Protein AF-A0A6N7PPW4-F1 (afdb_monomer_lite)

pLDDT: mean 92.38, std 11.14, range [44.38, 98.62]

Sequence (169 aa):
MDEERSFAESVDDFRRLEAEFVARAGDDEWDVRETRRRIAEIILTVAQSKRPPFEVCRQVWNDLVRLGFSGRDREYVMTWFYADCCRYDENPEEGLAVLEPLVAELERGLEEARATQSDTDFYEYHLESLVKIRDELLAQQRGEPIPGKSTRRLDEAPGPTPEDSGGAP

Foldseek 3Di:
DPPPDALVVVLVVLVVVLVVQLVVCPPVPVSNLVSQLVSLLVSLVSCLVRVDPLVSNVVSLVSNVVSPDPDDVSLLVSLLSNLSSCLQALNLVVSCVSLVVSLVVLVVVLVVCVVVVHDNCVSVVSNVSSVVSNVSSVCSVVVHDDPPDHHPCRVPPDDDDPPVVDDDD

Structure (mmCIF, N/CA/C/O backbone):
data_AF-A0A6N7PPW4-F1
#
_entry.id   AF-A0A6N7PPW4-F1
#
loop_
_atom_site.group_PDB
_atom_site.id
_atom_site.type_symbol
_atom_site.label_atom_id
_atom_site.label_alt_id
_atom_site.label_comp_id
_atom_site.label_asym_id
_atom_site.label_entity_id
_atom_site.label_seq_id
_atom_site.pdbx_PDB_ins_code
_atom_site.Cartn_x
_atom_site.Cartn_y
_atom_site.Cartn_z
_atom_site.occupancy
_atom_site.B_iso_or_equiv
_atom_site.auth_seq_id
_atom_site.auth_comp_id
_atom_site.auth_asym_id
_atom_site.auth_atom_id
_atom_site.pdbx_PDB_model_num
ATOM 1 N N . MET A 1 1 ? 15.852 4.634 -0.741 1.00 61.03 1 MET A N 1
ATOM 2 C CA . MET A 1 1 ? 15.945 4.511 -2.211 1.00 61.03 1 MET A CA 1
ATOM 3 C C . MET A 1 1 ? 16.683 5.720 -2.729 1.00 61.03 1 MET A C 1
ATOM 5 O O . MET A 1 1 ? 16.631 6.740 -2.061 1.00 61.03 1 MET A O 1
ATOM 9 N N . ASP A 1 2 ? 17.385 5.590 -3.849 1.00 70.19 2 ASP A N 1
ATOM 10 C CA . ASP A 1 2 ? 18.123 6.700 -4.454 1.00 70.19 2 ASP A CA 1
ATOM 11 C C . ASP A 1 2 ? 17.152 7.848 -4.789 1.00 70.19 2 ASP A C 1
ATOM 13 O O . ASP A 1 2 ? 16.208 7.671 -5.567 1.00 70.19 2 ASP A O 1
ATOM 17 N N . GLU A 1 3 ? 17.296 8.988 -4.110 1.00 68.38 3 GLU A N 1
ATOM 18 C CA . GLU A 1 3 ? 16.366 10.118 -4.214 1.00 68.38 3 GLU A CA 1
ATOM 19 C C . GLU A 1 3 ? 16.438 10.783 -5.590 1.00 68.38 3 GLU A C 1
ATOM 21 O O . GLU A 1 3 ? 15.410 11.244 -6.084 1.00 68.38 3 GLU A O 1
ATOM 26 N N . GLU A 1 4 ? 17.594 10.712 -6.252 1.00 80.19 4 GLU A N 1
ATOM 27 C CA . GLU A 1 4 ? 17.861 11.369 -7.534 1.00 80.19 4 GLU A CA 1
ATOM 28 C C . GLU A 1 4 ? 17.227 10.638 -8.724 1.00 80.19 4 GLU A C 1
ATOM 30 O O . GLU A 1 4 ? 16.933 11.253 -9.748 1.00 80.19 4 GLU A O 1
ATOM 35 N N . ARG A 1 5 ? 16.964 9.333 -8.593 1.00 87.62 5 ARG A N 1
ATOM 36 C CA . ARG A 1 5 ? 16.397 8.529 -9.685 1.00 87.62 5 ARG A CA 1
ATOM 37 C C . ARG A 1 5 ? 14.904 8.749 -9.859 1.00 87.62 5 ARG A C 1
ATOM 39 O O . ARG A 1 5 ? 14.145 8.814 -8.885 1.00 87.62 5 ARG A O 1
ATOM 46 N N . SER A 1 6 ? 14.462 8.757 -11.109 1.00 92.19 6 SER A N 1
ATOM 47 C CA . SER A 1 6 ? 13.045 8.764 -11.457 1.00 92.19 6 SER A CA 1
ATOM 48 C C . SER A 1 6 ? 12.362 7.431 -11.118 1.00 92.19 6 SER A C 1
ATOM 50 O O . SER A 1 6 ? 12.998 6.388 -10.915 1.00 92.19 6 SER A O 1
ATOM 52 N N . PHE A 1 7 ? 11.026 7.455 -11.077 1.00 93.31 7 PHE A N 1
ATOM 53 C CA . PHE A 1 7 ? 10.217 6.241 -10.960 1.00 93.31 7 PHE A CA 1
ATOM 54 C C . PHE A 1 7 ? 10.519 5.252 -12.098 1.00 93.31 7 PHE A C 1
ATOM 56 O O . PHE A 1 7 ? 10.734 4.074 -11.833 1.00 93.31 7 PHE A O 1
ATOM 63 N N . ALA A 1 8 ? 10.581 5.735 -13.344 1.00 94.50 8 ALA A N 1
ATOM 64 C CA . ALA A 1 8 ? 10.789 4.895 -14.523 1.00 94.50 8 ALA A CA 1
ATOM 65 C C . ALA A 1 8 ? 12.135 4.156 -14.475 1.00 94.50 8 ALA A C 1
ATOM 67 O O . ALA A 1 8 ? 12.163 2.938 -14.622 1.00 94.50 8 ALA A O 1
ATOM 68 N N . GLU A 1 9 ? 13.224 4.862 -14.157 1.00 94.62 9 GLU A N 1
ATOM 69 C CA . GLU A 1 9 ? 14.554 4.248 -14.016 1.00 94.62 9 GLU A CA 1
ATOM 70 C C . GLU A 1 9 ? 14.577 3.181 -12.915 1.00 94.62 9 GLU A C 1
ATOM 72 O O . GLU A 1 9 ? 15.160 2.111 -13.083 1.00 94.62 9 GLU A O 1
ATOM 77 N N . SER A 1 10 ? 13.903 3.449 -11.792 1.00 94.44 10 SER A N 1
ATOM 78 C CA . SER A 1 10 ? 13.803 2.489 -10.689 1.00 94.44 10 SER A CA 1
ATOM 79 C C . SER A 1 10 ? 13.037 1.229 -11.110 1.00 94.44 10 SER A C 1
ATOM 81 O O . SER A 1 10 ? 13.456 0.116 -10.799 1.00 94.44 10 SER A O 1
ATOM 83 N N . VAL A 1 11 ? 11.924 1.386 -11.836 1.00 95.38 11 VAL A N 1
ATOM 84 C CA . VAL A 1 11 ? 11.133 0.257 -12.346 1.00 95.38 11 VAL A CA 1
ATOM 85 C C . VAL A 1 11 ? 11.929 -0.569 -13.347 1.00 95.38 11 VAL A C 1
ATOM 87 O O . VAL A 1 11 ? 11.933 -1.792 -13.226 1.00 95.38 11 VAL A O 1
ATOM 90 N N . ASP A 1 12 ? 12.626 0.065 -14.287 1.00 96.06 12 ASP A N 1
ATOM 91 C CA . ASP A 1 12 ? 13.431 -0.638 -15.288 1.00 96.06 12 ASP A CA 1
ATOM 92 C C . ASP A 1 12 ? 14.514 -1.508 -14.635 1.00 96.06 12 ASP A C 1
ATOM 94 O O . ASP A 1 12 ? 14.702 -2.670 -15.012 1.00 96.06 12 ASP A O 1
ATOM 98 N N . ASP A 1 13 ? 15.178 -0.991 -13.598 1.00 95.62 13 ASP A N 1
ATOM 99 C CA . ASP A 1 13 ? 16.157 -1.747 -12.820 1.00 95.62 13 ASP A CA 1
ATOM 100 C C . ASP A 1 13 ? 15.522 -2.967 -12.133 1.00 95.62 13 ASP A C 1
ATOM 102 O O . ASP A 1 13 ? 16.053 -4.079 -12.228 1.00 95.62 13 ASP A O 1
ATOM 106 N N . PHE A 1 14 ? 14.362 -2.798 -11.490 1.00 95.94 14 PHE A N 1
ATOM 107 C CA . PHE A 1 14 ? 13.664 -3.908 -10.834 1.00 95.94 14 PHE A CA 1
ATOM 108 C C . PHE A 1 14 ? 13.109 -4.935 -11.824 1.00 95.94 14 PHE A C 1
ATOM 110 O O . PHE A 1 14 ? 13.166 -6.131 -11.545 1.00 95.94 14 PHE A O 1
ATOM 117 N N . ARG A 1 15 ? 12.638 -4.516 -13.002 1.00 96.81 15 ARG A N 1
ATOM 118 C CA . ARG A 1 15 ? 12.190 -5.433 -14.064 1.00 96.81 15 ARG A CA 1
ATOM 119 C C . ARG A 1 15 ? 13.351 -6.208 -14.681 1.00 96.81 15 ARG A C 1
ATOM 121 O O . ARG A 1 15 ? 13.203 -7.388 -14.996 1.00 96.81 15 ARG A O 1
ATOM 128 N N . ARG A 1 16 ? 14.532 -5.596 -14.802 1.00 96.94 16 ARG A N 1
ATOM 129 C CA . ARG A 1 16 ? 15.748 -6.312 -15.214 1.00 96.94 16 ARG A CA 1
ATOM 130 C C . ARG A 1 16 ? 16.151 -7.366 -14.180 1.00 96.94 16 ARG A C 1
ATOM 132 O O . ARG A 1 16 ? 16.466 -8.490 -14.564 1.00 96.94 16 ARG A O 1
ATOM 139 N N . LEU A 1 17 ? 16.089 -7.027 -12.891 1.00 96.75 17 LEU A N 1
ATOM 140 C CA . LEU A 1 17 ? 16.326 -7.987 -11.807 1.00 96.75 17 LEU A CA 1
ATOM 141 C C . LEU A 1 17 ? 15.296 -9.122 -11.823 1.00 96.75 17 LEU A C 1
ATOM 143 O O . LEU A 1 17 ? 15.674 -10.285 -11.727 1.00 96.75 17 LEU A O 1
ATOM 147 N N . GLU A 1 18 ? 14.012 -8.809 -12.001 1.00 97.25 18 GLU A N 1
ATOM 148 C CA . GLU A 1 18 ? 12.949 -9.808 -12.145 1.00 97.25 18 GLU A CA 1
ATOM 149 C C . GLU A 1 18 ? 13.284 -10.826 -13.237 1.00 97.25 18 GLU A C 1
ATOM 151 O O . GLU A 1 18 ? 13.257 -12.026 -12.980 1.00 97.25 18 GLU A O 1
ATOM 156 N N . ALA A 1 19 ? 13.657 -10.359 -14.432 1.00 97.12 19 ALA A N 1
ATOM 157 C CA . ALA A 1 19 ? 14.009 -11.230 -15.550 1.00 97.12 19 ALA A CA 1
ATOM 158 C C . ALA A 1 19 ? 15.216 -12.131 -15.237 1.00 97.12 19 ALA A C 1
ATOM 160 O O . ALA A 1 19 ? 15.201 -13.317 -15.564 1.00 97.12 19 ALA A O 1
ATOM 161 N N . GLU A 1 20 ? 16.241 -11.591 -14.575 1.00 97.25 20 GLU A N 1
ATOM 162 C CA . GLU A 1 20 ? 17.427 -12.342 -14.157 1.00 97.25 20 GLU A CA 1
ATOM 163 C C . GLU A 1 20 ? 17.083 -13.452 -13.152 1.00 97.25 20 GLU A C 1
ATOM 165 O O . GLU A 1 20 ? 17.511 -14.595 -13.321 1.00 97.25 20 GLU A O 1
ATOM 170 N N . PHE A 1 21 ? 16.295 -13.143 -12.119 1.00 96.62 21 PHE A N 1
ATOM 171 C CA . PHE A 1 21 ? 15.905 -14.121 -11.101 1.00 96.62 21 PHE A CA 1
ATOM 172 C C . PHE A 1 21 ? 14.912 -15.157 -11.634 1.00 96.62 21 PHE A C 1
ATOM 174 O O . PHE A 1 21 ? 15.072 -16.342 -11.354 1.00 96.62 21 PHE A O 1
ATOM 181 N N . VAL A 1 22 ? 13.958 -14.747 -12.473 1.00 96.50 22 VAL A N 1
ATOM 182 C CA . VAL A 1 22 ? 13.042 -15.670 -13.157 1.00 96.50 22 VAL A CA 1
ATOM 183 C C . VAL A 1 22 ? 13.813 -16.631 -14.064 1.00 96.50 22 VAL A C 1
ATOM 185 O O . VAL A 1 22 ? 13.529 -17.823 -14.060 1.00 96.50 22 VAL A O 1
ATOM 188 N N . ALA A 1 23 ? 14.829 -16.158 -14.794 1.00 95.88 23 ALA A N 1
ATOM 189 C CA . ALA A 1 23 ? 15.661 -17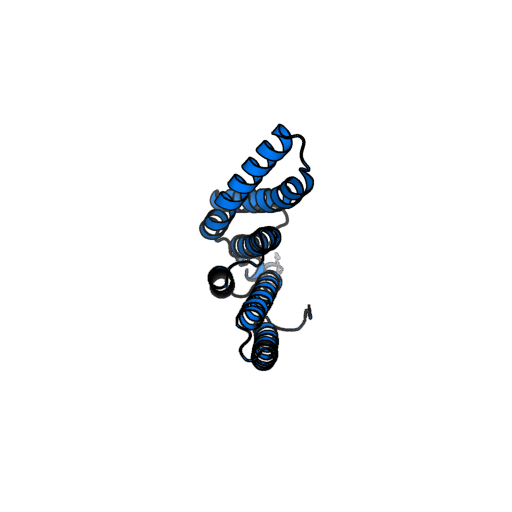.031 -15.623 1.00 95.88 23 ALA A CA 1
ATOM 190 C C . ALA A 1 23 ? 16.472 -18.044 -14.793 1.00 95.88 23 ALA A C 1
ATOM 192 O O . ALA A 1 23 ? 16.701 -19.164 -15.246 1.00 95.88 23 ALA A O 1
ATOM 193 N N . ARG A 1 24 ? 16.901 -17.668 -13.581 1.00 94.75 24 ARG A N 1
ATOM 194 C CA . ARG A 1 24 ? 17.621 -18.563 -12.657 1.00 94.75 24 ARG A CA 1
ATOM 195 C C . ARG A 1 24 ? 16.727 -19.613 -12.006 1.00 94.75 24 ARG A C 1
ATOM 197 O O . ARG A 1 24 ? 17.215 -20.709 -11.754 1.00 94.75 24 ARG A O 1
ATOM 204 N N . ALA A 1 25 ? 15.467 -19.279 -11.736 1.00 93.88 25 ALA A N 1
ATOM 205 C CA . ALA A 1 25 ? 14.494 -20.202 -11.152 1.00 93.88 25 ALA A CA 1
ATOM 206 C C . ALA A 1 25 ? 14.184 -21.396 -12.077 1.00 93.88 25 ALA A C 1
ATOM 208 O O . ALA A 1 25 ? 13.783 -22.459 -11.609 1.00 93.88 25 ALA A O 1
ATOM 209 N N . GLY A 1 26 ? 14.414 -21.253 -13.389 1.00 91.19 26 GLY A N 1
ATOM 210 C CA . GLY A 1 26 ? 14.148 -22.314 -14.359 1.00 91.19 26 GLY A CA 1
ATOM 211 C C . GLY A 1 26 ? 12.662 -22.676 -14.379 1.00 91.19 26 GLY A C 1
ATOM 212 O O . GLY A 1 26 ? 11.821 -21.801 -14.575 1.00 91.19 26 GLY A O 1
ATOM 213 N N . ASP A 1 27 ? 12.356 -23.955 -14.156 1.00 93.00 27 ASP A N 1
ATOM 214 C CA . ASP A 1 27 ? 10.985 -24.486 -14.167 1.00 93.00 27 ASP A CA 1
ATOM 215 C C . ASP A 1 27 ? 10.303 -24.452 -12.783 1.00 93.00 27 ASP A C 1
ATOM 217 O O . ASP A 1 27 ? 9.198 -24.976 -12.626 1.00 93.00 27 ASP A O 1
ATOM 221 N N . ASP A 1 28 ? 10.931 -23.855 -11.763 1.00 96.25 28 ASP A N 1
ATOM 222 C CA . ASP A 1 28 ? 10.302 -23.692 -10.450 1.00 96.25 28 ASP A CA 1
ATOM 223 C C . ASP A 1 28 ? 9.228 -22.590 -10.499 1.00 96.25 28 ASP A C 1
ATOM 225 O O . ASP A 1 28 ? 9.485 -21.393 -10.340 1.00 96.25 28 ASP A O 1
ATOM 229 N N . GLU A 1 29 ? 7.983 -23.006 -10.745 1.00 94.94 29 GLU A N 1
ATOM 230 C CA . GLU A 1 29 ? 6.831 -22.106 -10.840 1.00 94.94 29 GLU A CA 1
ATOM 231 C C . GLU A 1 29 ? 6.591 -21.297 -9.558 1.00 94.94 29 GLU A C 1
ATOM 233 O O . GLU A 1 29 ? 6.084 -20.168 -9.625 1.00 94.94 29 GLU A O 1
ATOM 238 N N . TRP A 1 30 ? 6.937 -21.854 -8.392 1.00 94.44 30 TRP A N 1
ATOM 239 C CA . TRP A 1 30 ? 6.773 -21.165 -7.119 1.00 94.44 30 TRP A CA 1
ATOM 240 C C . TRP A 1 30 ? 7.794 -20.035 -6.995 1.00 94.44 30 TRP A C 1
ATOM 242 O O . TRP A 1 30 ? 7.392 -18.894 -6.749 1.00 94.44 30 TRP A O 1
ATOM 252 N N . ASP A 1 31 ? 9.072 -20.315 -7.258 1.00 95.62 31 ASP A N 1
ATOM 253 C CA . ASP A 1 31 ? 10.148 -19.316 -7.230 1.00 95.62 31 ASP A CA 1
ATOM 254 C C . ASP A 1 31 ? 9.908 -18.202 -8.256 1.00 95.62 31 ASP A C 1
ATOM 256 O O . ASP A 1 31 ? 10.074 -17.014 -7.950 1.00 95.62 31 ASP A O 1
ATOM 260 N N . VAL A 1 32 ? 9.448 -18.551 -9.463 1.00 96.75 32 VAL A N 1
ATOM 261 C CA . VAL A 1 32 ? 9.075 -17.568 -10.489 1.00 96.75 32 VAL A CA 1
ATOM 262 C C . VAL A 1 32 ? 7.951 -16.666 -9.984 1.00 96.75 32 VAL A C 1
ATOM 264 O O . VAL A 1 32 ? 8.038 -15.440 -10.097 1.00 96.75 32 VAL A O 1
ATOM 267 N N . ARG A 1 33 ? 6.885 -17.237 -9.413 1.00 95.81 33 ARG A N 1
ATOM 268 C CA . ARG A 1 33 ? 5.745 -16.454 -8.919 1.00 95.81 33 ARG A CA 1
ATOM 269 C C . ARG A 1 33 ? 6.127 -15.564 -7.739 1.00 95.81 33 ARG A C 1
ATOM 271 O O . ARG A 1 33 ? 5.727 -14.400 -7.712 1.00 95.81 33 ARG A O 1
ATOM 278 N N . GLU A 1 34 ? 6.882 -16.090 -6.782 1.00 96.44 34 GLU A N 1
ATOM 279 C CA . GLU A 1 34 ? 7.327 -15.344 -5.604 1.00 96.44 34 GLU A CA 1
ATOM 280 C C . GLU A 1 34 ? 8.280 -14.205 -5.989 1.00 96.44 34 GLU A C 1
ATOM 282 O O . GLU A 1 34 ? 8.147 -13.091 -5.481 1.00 96.44 34 GLU A O 1
ATOM 287 N N . THR A 1 35 ? 9.172 -14.430 -6.958 1.00 97.31 35 THR A N 1
ATOM 288 C CA . THR A 1 35 ? 10.042 -13.382 -7.513 1.00 97.31 35 THR A CA 1
ATOM 289 C C . THR A 1 35 ? 9.218 -12.233 -8.093 1.00 97.31 35 THR A C 1
ATOM 291 O O . THR A 1 35 ? 9.425 -11.075 -7.725 1.00 97.31 35 THR A O 1
ATOM 294 N N . ARG A 1 36 ? 8.238 -12.545 -8.952 1.00 97.38 36 ARG A N 1
ATOM 295 C CA . ARG A 1 36 ? 7.357 -11.533 -9.562 1.00 97.38 36 ARG A CA 1
ATOM 296 C C . ARG A 1 36 ? 6.585 -10.744 -8.511 1.00 97.38 36 ARG A C 1
ATOM 298 O O . ARG A 1 36 ? 6.478 -9.523 -8.605 1.00 97.38 36 ARG A O 1
ATOM 305 N N . ARG A 1 37 ? 6.077 -11.432 -7.484 1.00 97.44 37 ARG A N 1
ATOM 306 C CA . ARG A 1 37 ? 5.361 -10.808 -6.368 1.00 97.44 37 ARG A CA 1
ATOM 307 C C . ARG A 1 37 ? 6.250 -9.813 -5.622 1.00 97.44 37 ARG A C 1
ATOM 309 O O . ARG A 1 37 ? 5.871 -8.654 -5.497 1.00 97.44 37 ARG A O 1
ATOM 316 N N . ARG A 1 38 ? 7.446 -10.226 -5.194 1.00 96.88 38 ARG A N 1
ATOM 317 C CA . ARG A 1 38 ? 8.382 -9.348 -4.468 1.00 96.88 38 ARG A CA 1
ATOM 318 C C . ARG A 1 38 ? 8.759 -8.115 -5.277 1.00 96.88 38 ARG A C 1
ATOM 320 O O . ARG A 1 38 ? 8.804 -7.015 -4.732 1.00 96.88 38 ARG A O 1
ATOM 327 N N . ILE A 1 39 ? 8.995 -8.280 -6.576 1.00 97.69 39 ILE A N 1
ATOM 328 C CA . ILE A 1 39 ? 9.288 -7.152 -7.463 1.00 97.69 39 ILE A CA 1
ATOM 329 C C . ILE A 1 39 ? 8.083 -6.212 -7.575 1.00 97.69 39 ILE A C 1
ATOM 331 O O . ILE A 1 39 ? 8.256 -5.001 -7.452 1.00 97.69 39 ILE A O 1
ATOM 335 N N . ALA A 1 40 ? 6.864 -6.734 -7.737 1.00 98.06 40 ALA A N 1
ATOM 336 C CA . ALA A 1 40 ? 5.656 -5.911 -7.788 1.00 98.06 40 ALA A CA 1
ATOM 337 C C . ALA A 1 40 ? 5.426 -5.115 -6.486 1.00 98.06 40 ALA A C 1
ATOM 339 O O . ALA A 1 40 ? 5.109 -3.928 -6.539 1.00 98.06 40 ALA A O 1
ATOM 340 N N . GLU A 1 41 ? 5.660 -5.724 -5.322 1.00 97.94 41 GLU A N 1
ATOM 341 C CA . GLU A 1 41 ? 5.580 -5.048 -4.018 1.00 97.94 41 GLU A CA 1
ATOM 342 C C . GLU A 1 41 ? 6.613 -3.916 -3.877 1.00 97.94 41 GLU A C 1
ATOM 344 O O . GLU A 1 41 ? 6.314 -2.830 -3.368 1.00 97.94 41 GLU A O 1
ATOM 349 N N . ILE A 1 42 ? 7.843 -4.150 -4.348 1.00 97.25 42 ILE A N 1
ATOM 350 C CA . ILE A 1 42 ? 8.897 -3.129 -4.359 1.00 97.25 42 ILE A CA 1
ATOM 351 C C . ILE A 1 42 ? 8.504 -1.980 -5.288 1.00 97.25 42 ILE A C 1
ATOM 353 O O . ILE A 1 42 ? 8.604 -0.820 -4.894 1.00 97.25 42 ILE A O 1
ATOM 357 N N . ILE A 1 43 ? 8.007 -2.278 -6.489 1.00 98.00 43 ILE A N 1
ATOM 358 C CA . ILE A 1 43 ? 7.558 -1.257 -7.441 1.00 98.00 43 ILE A CA 1
ATOM 359 C C . ILE A 1 43 ? 6.405 -0.427 -6.856 1.00 98.00 43 ILE A C 1
ATOM 361 O O . ILE A 1 43 ? 6.400 0.789 -7.036 1.00 98.00 43 ILE A O 1
ATOM 365 N N . LEU A 1 44 ? 5.473 -1.026 -6.106 1.00 98.25 44 LEU A N 1
ATOM 366 C CA . LEU A 1 44 ? 4.411 -0.273 -5.424 1.00 98.25 44 LEU A CA 1
ATOM 367 C C . LEU A 1 44 ? 4.968 0.658 -4.344 1.00 98.25 44 LEU A C 1
ATOM 369 O O . LEU A 1 44 ? 4.570 1.818 -4.259 1.00 98.25 44 LEU A O 1
ATOM 373 N N . THR A 1 45 ? 5.944 0.184 -3.569 1.00 97.31 45 THR A N 1
ATOM 374 C CA . THR A 1 45 ? 6.665 1.020 -2.596 1.00 97.31 45 THR A CA 1
ATOM 375 C C . THR A 1 45 ? 7.362 2.196 -3.297 1.00 97.31 45 THR A C 1
ATOM 377 O O . THR A 1 45 ? 7.330 3.333 -2.824 1.00 97.31 45 THR A O 1
ATOM 380 N N . VAL A 1 46 ? 7.949 1.954 -4.476 1.00 96.62 46 VAL A N 1
ATOM 381 C CA . VAL A 1 46 ? 8.550 3.007 -5.308 1.00 96.62 46 VAL A CA 1
ATOM 382 C C . VAL A 1 46 ? 7.490 3.989 -5.790 1.00 96.62 46 VAL A C 1
ATOM 384 O O . VAL A 1 46 ? 7.707 5.192 -5.662 1.00 96.62 46 VAL A O 1
ATOM 387 N N . ALA A 1 47 ? 6.342 3.511 -6.277 1.00 97.00 47 ALA A N 1
ATOM 388 C CA . ALA A 1 47 ? 5.238 4.359 -6.718 1.00 97.00 47 ALA A CA 1
ATOM 389 C C . ALA A 1 47 ? 4.758 5.275 -5.585 1.00 97.00 47 ALA A C 1
ATOM 391 O O . ALA A 1 47 ? 4.655 6.485 -5.775 1.00 97.00 47 ALA A O 1
ATOM 392 N N . GLN A 1 48 ? 4.569 4.734 -4.381 1.00 96.12 48 GLN A N 1
ATOM 393 C CA . GLN A 1 48 ? 4.179 5.536 -3.227 1.00 96.12 48 GLN A CA 1
ATOM 394 C C . GLN A 1 48 ? 5.220 6.614 -2.892 1.00 96.12 48 GLN A C 1
ATOM 396 O O . GLN A 1 48 ? 4.849 7.742 -2.593 1.00 96.12 48 GLN A O 1
ATOM 401 N N . SER A 1 49 ? 6.517 6.321 -2.990 1.00 94.94 49 SER A N 1
ATOM 402 C CA . SER A 1 49 ? 7.557 7.308 -2.660 1.00 94.94 49 SER A CA 1
ATOM 403 C C . SER A 1 49 ? 7.793 8.365 -3.748 1.00 94.94 49 SER A C 1
ATOM 405 O O . SER A 1 49 ? 8.005 9.534 -3.438 1.00 94.94 49 SER A O 1
ATOM 407 N N . LYS A 1 50 ? 7.763 7.964 -5.024 1.00 94.38 50 LYS A N 1
ATOM 408 C CA . LYS A 1 50 ? 8.125 8.804 -6.178 1.00 94.38 50 LYS A CA 1
ATOM 409 C C . LYS A 1 50 ? 6.920 9.493 -6.815 1.00 94.38 50 LYS A C 1
ATOM 411 O O . LYS A 1 50 ? 7.110 10.305 -7.713 1.00 94.38 50 LYS A O 1
ATOM 416 N N . ARG A 1 51 ? 5.704 9.162 -6.364 1.00 94.62 51 ARG A N 1
ATOM 417 C CA . ARG A 1 51 ? 4.439 9.792 -6.767 1.00 94.62 51 ARG A CA 1
ATOM 418 C C . ARG A 1 51 ? 4.280 9.925 -8.295 1.00 94.62 51 ARG A C 1
ATOM 420 O O . ARG A 1 51 ? 3.961 11.021 -8.771 1.00 94.62 51 ARG A O 1
ATOM 427 N N . PRO A 1 52 ? 4.466 8.843 -9.088 1.00 95.44 52 PRO A N 1
ATOM 428 C CA . PRO A 1 52 ? 4.146 8.888 -10.513 1.00 95.44 52 PRO A CA 1
ATOM 429 C C . PRO A 1 52 ? 2.651 9.212 -10.693 1.00 95.44 52 PRO A C 1
ATOM 431 O O . PRO A 1 52 ? 1.904 9.131 -9.714 1.00 95.44 52 PRO A O 1
ATOM 434 N N . PRO A 1 53 ? 2.187 9.551 -11.908 1.00 95.56 53 PRO A N 1
ATOM 435 C CA . PRO A 1 53 ? 0.762 9.751 -12.162 1.00 95.56 53 PRO A CA 1
ATOM 436 C C . PRO A 1 53 ? -0.088 8.599 -11.612 1.00 95.56 53 PRO A C 1
ATOM 438 O O . PRO A 1 53 ? 0.329 7.436 -11.674 1.00 95.56 53 PRO A O 1
ATOM 441 N N . PHE A 1 54 ? -1.268 8.919 -11.079 1.00 96.25 54 PHE A N 1
ATOM 442 C CA . PHE A 1 54 ? -2.127 7.973 -10.365 1.00 96.25 54 PHE A CA 1
ATOM 443 C C . PHE A 1 54 ? -2.380 6.673 -11.141 1.00 96.25 54 PHE A C 1
ATOM 445 O O . PHE A 1 54 ? -2.307 5.578 -10.581 1.00 96.25 54 PHE A O 1
ATOM 452 N N . GLU A 1 55 ? -2.594 6.778 -12.454 1.00 97.50 55 GLU A N 1
ATOM 453 C CA . GLU A 1 55 ? -2.815 5.656 -13.368 1.00 97.50 55 GLU A CA 1
ATOM 454 C C . GLU A 1 55 ? -1.717 4.597 -13.260 1.00 97.50 55 GLU A C 1
ATOM 456 O O . GLU A 1 55 ? -1.999 3.399 -13.334 1.00 97.50 55 GLU A O 1
ATOM 461 N N . VAL A 1 56 ? -0.474 5.036 -13.055 1.00 97.06 56 VAL A N 1
ATOM 462 C CA . VAL A 1 56 ? 0.687 4.164 -12.899 1.00 97.06 56 VAL A CA 1
ATOM 463 C C . VAL A 1 56 ? 0.639 3.449 -11.550 1.00 97.06 56 VAL A C 1
ATOM 465 O O . VAL A 1 56 ? 0.818 2.232 -11.520 1.00 97.06 56 VAL A O 1
ATOM 468 N N . CYS A 1 57 ? 0.342 4.152 -10.446 1.00 97.50 57 CYS A N 1
ATOM 469 C CA . CYS A 1 57 ? 0.200 3.504 -9.133 1.00 97.50 57 CYS A CA 1
ATOM 470 C C . CYS A 1 57 ? -0.949 2.476 -9.146 1.00 97.50 57 CYS A C 1
ATOM 472 O O . CYS A 1 57 ? -0.775 1.345 -8.688 1.00 97.50 57 CYS A O 1
ATOM 474 N N . ARG A 1 58 ? -2.080 2.810 -9.779 1.00 98.31 58 ARG A N 1
ATOM 475 C CA . ARG A 1 58 ? -3.216 1.899 -9.987 1.00 98.31 58 ARG A CA 1
ATOM 476 C C . ARG A 1 58 ? -2.858 0.674 -10.819 1.00 98.31 58 ARG A C 1
ATOM 478 O O . ARG A 1 58 ? -3.272 -0.437 -10.492 1.00 98.31 58 ARG A O 1
ATOM 485 N N . GLN A 1 59 ? -2.088 0.839 -11.891 1.00 98.25 59 GLN A N 1
ATOM 486 C CA . GLN A 1 59 ? -1.652 -0.300 -12.695 1.00 98.25 59 GLN A CA 1
ATOM 487 C C . GLN A 1 59 ? -0.742 -1.238 -11.895 1.00 98.25 59 GLN A C 1
ATOM 489 O O . GLN A 1 59 ? -0.974 -2.446 -11.888 1.00 98.25 59 GLN A O 1
ATOM 494 N N . VAL A 1 60 ? 0.231 -0.685 -11.170 1.00 97.75 60 VAL A N 1
ATOM 495 C CA . VAL A 1 60 ? 1.130 -1.457 -10.303 1.00 97.75 60 VAL A CA 1
ATOM 496 C C . VAL A 1 60 ? 0.351 -2.226 -9.233 1.00 97.75 60 VAL A C 1
ATOM 498 O O . VAL A 1 60 ? 0.599 -3.414 -9.030 1.00 97.75 60 VAL A O 1
ATOM 501 N N . TRP A 1 61 ? -0.621 -1.579 -8.585 1.00 98.44 61 TRP A N 1
AT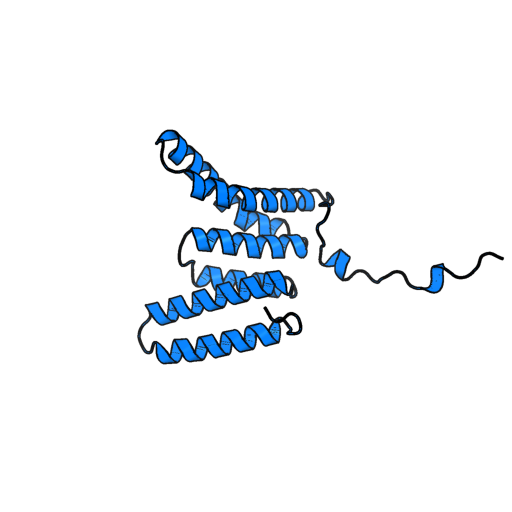OM 502 C CA . TRP A 1 61 ? -1.509 -2.227 -7.622 1.00 98.44 61 TRP A CA 1
ATOM 503 C C . TRP A 1 61 ? -2.277 -3.397 -8.243 1.00 98.44 61 TRP A C 1
ATOM 505 O O . TRP A 1 61 ? -2.258 -4.507 -7.713 1.00 98.44 61 TRP A O 1
ATOM 515 N N . ASN A 1 62 ? -2.895 -3.187 -9.406 1.00 98.44 62 ASN A N 1
ATOM 516 C CA . ASN A 1 62 ? -3.641 -4.235 -10.098 1.00 98.44 62 ASN A CA 1
ATOM 517 C C . ASN A 1 62 ? -2.754 -5.422 -10.498 1.00 98.44 62 ASN A C 1
ATOM 519 O O . ASN A 1 62 ? -3.184 -6.573 -10.404 1.00 98.44 62 ASN A O 1
ATOM 523 N N . ASP A 1 63 ? -1.523 -5.166 -10.939 1.00 97.56 63 ASP A N 1
ATOM 524 C CA . ASP A 1 63 ? -0.561 -6.220 -11.263 1.00 97.56 63 ASP A CA 1
ATOM 525 C C . ASP A 1 63 ? -0.208 -7.050 -10.019 1.00 97.56 63 ASP A C 1
ATOM 527 O O . ASP A 1 63 ? -0.205 -8.282 -10.083 1.00 97.56 63 ASP A O 1
ATOM 531 N N . LEU A 1 64 ? 0.005 -6.394 -8.875 1.00 97.88 64 LEU A N 1
ATOM 532 C CA . LEU A 1 64 ? 0.255 -7.060 -7.598 1.00 97.88 64 LEU A CA 1
ATOM 533 C C . LEU A 1 64 ? -0.947 -7.901 -7.139 1.00 97.88 64 LEU A C 1
ATOM 535 O O . LEU A 1 64 ? -0.779 -9.073 -6.801 1.00 97.88 64 LEU A O 1
ATOM 539 N N . VAL A 1 65 ? -2.166 -7.355 -7.197 1.00 97.88 65 VAL A N 1
ATOM 540 C CA . VAL A 1 65 ? -3.394 -8.085 -6.834 1.00 97.88 65 VAL A CA 1
ATOM 541 C C . VAL A 1 65 ? -3.567 -9.344 -7.690 1.00 97.88 65 VAL A C 1
ATOM 543 O O . VAL A 1 65 ? -3.906 -10.401 -7.160 1.00 97.88 65 VAL A O 1
ATOM 546 N N . ARG A 1 66 ? -3.269 -9.289 -8.998 1.00 97.75 66 ARG A N 1
ATOM 547 C CA . ARG A 1 66 ? -3.331 -10.476 -9.879 1.00 97.75 66 ARG A CA 1
ATOM 548 C C . ARG A 1 66 ? -2.318 -11.558 -9.501 1.00 97.75 66 ARG A C 1
ATOM 550 O O . ARG A 1 66 ? -2.605 -12.744 -9.661 1.00 97.75 66 ARG A O 1
ATOM 557 N N . LEU A 1 67 ? -1.142 -11.175 -9.005 1.00 97.00 67 LEU A N 1
ATOM 558 C CA . LEU A 1 67 ? -0.142 -12.120 -8.494 1.00 97.00 67 LEU A CA 1
ATOM 559 C C . LEU A 1 67 ? -0.555 -12.716 -7.136 1.00 97.00 67 LEU A C 1
ATOM 561 O O . LEU A 1 67 ? -0.138 -13.834 -6.789 1.00 97.00 67 LEU A O 1
ATOM 565 N N . GLY A 1 68 ? -1.414 -12.001 -6.406 1.00 97.00 68 GLY A N 1
ATOM 566 C CA . GLY A 1 68 ? -1.820 -12.285 -5.037 1.00 97.00 68 GLY A CA 1
ATOM 567 C C . GLY A 1 68 ? -0.704 -11.977 -4.041 1.00 97.00 68 GLY A C 1
ATOM 568 O O . GLY A 1 68 ? 0.468 -11.881 -4.408 1.00 97.00 68 GLY A O 1
ATOM 569 N N . PHE A 1 69 ? -1.055 -11.880 -2.765 1.00 95.88 69 PHE A N 1
ATOM 570 C CA . PHE A 1 69 ? -0.108 -11.574 -1.693 1.00 95.88 69 PHE A CA 1
ATOM 571 C C . PHE A 1 69 ? 0.548 -12.841 -1.132 1.00 95.88 69 PHE A C 1
ATOM 573 O O . PHE A 1 69 ? -0.010 -13.936 -1.209 1.00 95.88 69 PHE A O 1
ATOM 580 N N . SER A 1 70 ? 1.754 -12.698 -0.581 1.00 91.62 70 SER A N 1
ATOM 581 C CA . SER A 1 70 ? 2.500 -13.787 0.072 1.00 91.62 70 SER A CA 1
ATOM 582 C C . SER A 1 70 ? 1.930 -14.126 1.453 1.00 91.62 70 SER A C 1
ATOM 584 O O . SER A 1 70 ? 2.138 -15.228 1.954 1.00 91.62 70 SER A O 1
ATOM 586 N N . GLY A 1 71 ? 1.175 -13.200 2.047 1.00 93.94 71 GLY A N 1
ATOM 587 C CA . GLY A 1 71 ? 0.480 -13.363 3.317 1.00 93.94 71 GLY A CA 1
ATOM 588 C C . GLY A 1 71 ? -0.304 -12.107 3.699 1.00 93.94 71 GLY A C 1
ATOM 589 O O . GLY A 1 71 ? -0.242 -11.092 3.003 1.00 93.94 71 GLY A O 1
ATOM 590 N N . ARG A 1 72 ? -1.026 -12.184 4.823 1.00 92.69 72 ARG A N 1
ATOM 591 C CA . ARG A 1 72 ? -1.913 -11.113 5.312 1.00 92.69 72 ARG A CA 1
ATOM 592 C C . ARG A 1 72 ? -1.178 -9.839 5.700 1.00 92.69 72 ARG A C 1
ATOM 594 O O . ARG A 1 72 ? -1.582 -8.769 5.275 1.00 92.69 72 ARG A O 1
ATOM 601 N N . ASP A 1 73 ? -0.068 -9.960 6.428 1.00 93.19 73 ASP A N 1
ATOM 602 C CA . ASP A 1 73 ? 0.797 -8.815 6.750 1.00 93.19 73 ASP A CA 1
ATOM 603 C C . ASP A 1 73 ? 1.147 -8.020 5.483 1.00 93.19 73 ASP A C 1
ATOM 605 O O . ASP A 1 73 ? 0.952 -6.807 5.398 1.00 93.19 73 ASP A O 1
ATOM 609 N N . ARG A 1 74 ? 1.557 -8.739 4.432 1.00 95.56 74 ARG A N 1
ATOM 610 C CA . ARG A 1 74 ? 1.947 -8.115 3.175 1.00 95.56 74 ARG A CA 1
ATOM 611 C C . ARG A 1 74 ? 0.773 -7.487 2.439 1.00 95.56 74 ARG A C 1
ATOM 613 O O . ARG A 1 74 ? 0.922 -6.394 1.904 1.00 95.56 74 ARG A O 1
ATOM 620 N N . GLU A 1 75 ? -0.380 -8.142 2.443 1.00 97.25 75 GLU A N 1
ATOM 621 C CA . GLU A 1 75 ? -1.628 -7.579 1.930 1.00 97.25 75 GLU A CA 1
ATOM 622 C C . GLU A 1 75 ? -1.968 -6.247 2.624 1.00 97.25 75 GLU A C 1
ATOM 624 O O . GLU A 1 75 ? -2.213 -5.252 1.939 1.00 97.25 75 GLU A O 1
ATOM 629 N N . TYR A 1 76 ? -1.883 -6.173 3.957 1.00 96.38 76 TYR A N 1
ATOM 630 C CA . TYR A 1 76 ? -2.155 -4.946 4.714 1.00 96.38 76 TYR A CA 1
ATOM 631 C C . TYR A 1 76 ? -1.173 -3.822 4.381 1.00 96.38 76 TYR A C 1
ATOM 633 O O . TYR A 1 76 ? -1.590 -2.699 4.091 1.00 96.38 76 TYR A O 1
ATOM 641 N N . VAL A 1 77 ? 0.129 -4.119 4.363 1.00 96.50 77 VAL A N 1
ATOM 642 C CA . VAL A 1 77 ? 1.165 -3.118 4.063 1.00 96.50 77 VAL A CA 1
ATOM 643 C C . VAL A 1 77 ? 1.037 -2.602 2.625 1.00 96.50 77 VAL A C 1
ATOM 645 O O . VAL A 1 77 ? 1.129 -1.399 2.385 1.00 96.50 77 VAL A O 1
ATOM 648 N N . MET A 1 78 ? 0.793 -3.486 1.655 1.00 98.25 78 MET A N 1
ATOM 649 C CA . MET A 1 78 ? 0.641 -3.086 0.251 1.00 98.25 78 MET A CA 1
ATOM 650 C C . MET A 1 78 ? -0.648 -2.292 0.019 1.00 98.25 78 MET A C 1
ATOM 652 O O . MET A 1 78 ? -0.626 -1.303 -0.715 1.00 98.25 78 MET A O 1
ATOM 656 N N . THR A 1 79 ? -1.743 -2.665 0.687 1.00 98.25 79 THR A N 1
ATOM 657 C CA . THR A 1 79 ? -3.001 -1.903 0.656 1.00 98.25 79 THR A CA 1
ATOM 658 C C . THR A 1 79 ? -2.797 -0.498 1.215 1.00 98.25 79 THR A C 1
ATOM 660 O O . THR A 1 79 ? -3.262 0.469 0.616 1.00 98.25 79 THR A O 1
ATOM 663 N N . TRP A 1 80 ? -2.048 -0.359 2.315 1.00 98.19 80 TRP A N 1
ATOM 664 C CA . TRP A 1 80 ? -1.716 0.950 2.877 1.00 98.19 80 TRP A CA 1
ATOM 665 C C . TRP A 1 80 ? -0.949 1.830 1.878 1.00 98.19 80 TRP A C 1
ATOM 667 O O . TRP A 1 80 ? -1.319 2.988 1.681 1.00 98.19 80 TRP A O 1
ATOM 677 N N . PHE A 1 81 ? 0.071 1.291 1.195 1.00 98.25 81 PHE A N 1
ATOM 678 C CA . PHE A 1 81 ? 0.816 2.056 0.185 1.00 98.25 81 PHE A CA 1
ATOM 679 C C . PHE A 1 81 ? -0.072 2.510 -0.974 1.00 98.25 81 PHE A C 1
ATOM 681 O O . PHE A 1 81 ? 0.021 3.664 -1.399 1.00 98.25 81 PHE A O 1
ATOM 688 N N . TYR A 1 82 ? -0.945 1.631 -1.471 1.00 98.62 82 TYR A N 1
ATOM 689 C CA . TYR A 1 82 ? -1.873 1.994 -2.538 1.00 98.62 82 TYR A CA 1
ATOM 690 C C . TYR A 1 82 ? -2.893 3.046 -2.084 1.00 98.62 82 TYR A C 1
ATOM 692 O O . TYR A 1 82 ? -3.138 4.023 -2.792 1.00 98.62 82 TYR A O 1
ATOM 700 N N . ALA A 1 83 ? -3.441 2.908 -0.878 1.00 98.38 83 ALA A N 1
ATOM 701 C CA . ALA A 1 83 ? -4.350 3.896 -0.317 1.00 98.38 83 ALA A CA 1
ATOM 702 C C . ALA A 1 83 ? -3.685 5.266 -0.114 1.00 98.38 83 ALA A C 1
ATOM 704 O O . ALA A 1 83 ? -4.320 6.294 -0.343 1.00 98.38 83 ALA A O 1
ATOM 705 N N . ASP A 1 84 ? -2.400 5.312 0.248 1.00 98.19 84 ASP A N 1
ATOM 706 C CA . ASP A 1 84 ? -1.663 6.574 0.330 1.00 98.19 84 ASP A CA 1
ATOM 707 C C . ASP A 1 84 ? -1.355 7.185 -1.051 1.00 98.19 84 ASP A C 1
ATOM 709 O O . ASP A 1 84 ? -1.342 8.413 -1.162 1.00 98.19 84 ASP A O 1
ATOM 713 N N . CYS A 1 85 ? -1.176 6.387 -2.118 1.00 98.12 85 CYS A N 1
ATOM 714 C CA . CYS A 1 85 ? -1.240 6.915 -3.493 1.00 98.12 85 CYS A CA 1
ATOM 715 C C . CYS A 1 85 ? -2.607 7.567 -3.745 1.00 98.12 85 CYS A C 1
ATOM 717 O O . CYS A 1 85 ? -2.667 8.733 -4.120 1.00 98.12 85 CYS A O 1
ATOM 719 N N . CYS A 1 86 ? -3.703 6.848 -3.476 1.00 98.31 86 CYS A N 1
ATOM 720 C CA . CYS A 1 86 ? -5.064 7.353 -3.684 1.00 98.31 86 CYS A CA 1
ATOM 721 C C . CYS A 1 86 ? -5.303 8.667 -2.930 1.00 98.31 86 CYS A C 1
ATOM 723 O O . CYS A 1 86 ? -5.852 9.612 -3.489 1.00 98.31 86 CYS A O 1
ATOM 725 N N . ARG A 1 87 ? -4.833 8.760 -1.681 1.00 97.81 87 ARG A N 1
ATOM 726 C CA . ARG A 1 87 ? -4.915 9.977 -0.869 1.00 97.81 87 ARG A CA 1
ATOM 727 C C . ARG A 1 87 ? -4.127 11.125 -1.492 1.00 97.81 87 ARG A C 1
ATOM 729 O O . ARG A 1 87 ? -4.619 12.249 -1.556 1.00 97.81 87 ARG A O 1
ATOM 736 N N . TYR A 1 88 ? -2.889 10.875 -1.911 1.00 97.44 88 TYR A N 1
ATOM 737 C CA . TYR A 1 88 ? -2.043 11.910 -2.502 1.00 97.44 88 TYR A CA 1
ATOM 738 C C . TYR A 1 88 ? -2.632 12.459 -3.807 1.00 97.44 88 TYR A C 1
ATOM 740 O O . TYR A 1 88 ? -2.637 13.671 -4.016 1.00 97.44 88 TYR A O 1
ATOM 748 N N . ASP A 1 89 ? -3.170 11.574 -4.642 1.00 97.12 89 ASP A N 1
ATOM 749 C CA . ASP A 1 89 ? -3.806 11.902 -5.917 1.00 97.12 89 ASP A CA 1
ATOM 750 C C . ASP A 1 89 ? -5.282 12.322 -5.779 1.00 97.12 89 ASP A C 1
ATOM 752 O O . ASP A 1 89 ? -5.938 12.575 -6.782 1.00 97.12 89 ASP A O 1
ATOM 756 N N . GLU A 1 90 ? -5.810 12.411 -4.554 1.00 96.44 90 GLU A N 1
ATOM 757 C CA . GLU A 1 90 ? -7.184 12.845 -4.257 1.00 96.44 90 GLU A CA 1
ATOM 758 C C . GLU A 1 90 ? -8.267 11.969 -4.920 1.00 96.44 90 GLU A C 1
ATOM 760 O O . GLU A 1 90 ? -9.312 12.457 -5.346 1.00 96.44 90 GLU A O 1
ATOM 765 N N . ASN A 1 91 ? -8.031 10.653 -4.948 1.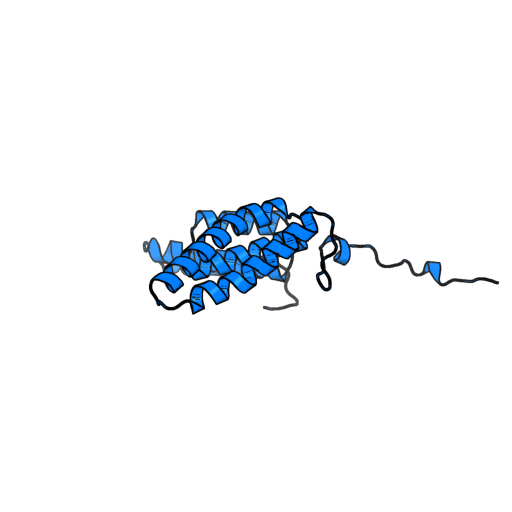00 97.44 91 ASN A N 1
ATOM 766 C CA . ASN A 1 91 ? -8.945 9.613 -5.431 1.00 97.44 91 ASN A CA 1
ATOM 767 C C . ASN A 1 91 ? -9.520 8.786 -4.257 1.00 97.44 91 ASN A C 1
ATOM 769 O O . ASN A 1 91 ? -9.203 7.600 -4.120 1.00 97.44 91 ASN A O 1
ATOM 773 N N . PRO A 1 92 ? -10.350 9.375 -3.370 1.00 97.69 92 PRO A N 1
ATOM 774 C CA . PRO A 1 92 ? -10.769 8.724 -2.131 1.00 97.69 92 PRO A CA 1
ATOM 775 C C . PRO A 1 92 ? -11.597 7.455 -2.347 1.00 97.69 92 PRO A C 1
ATOM 777 O O . PRO A 1 92 ? -11.442 6.501 -1.593 1.00 97.69 92 PRO A O 1
ATOM 780 N N . GLU A 1 93 ? -12.431 7.407 -3.387 1.00 98.25 93 GLU A N 1
ATOM 781 C CA . GLU A 1 93 ? -13.286 6.249 -3.676 1.00 98.25 93 GLU A CA 1
ATOM 782 C C . GLU A 1 93 ? -12.468 4.982 -3.963 1.00 98.25 93 GLU A C 1
ATOM 784 O O . GLU A 1 93 ? -12.765 3.923 -3.413 1.00 98.25 93 GLU A O 1
ATOM 789 N N . GLU A 1 94 ? -11.402 5.090 -4.766 1.00 98.19 94 GLU A N 1
ATOM 790 C CA . GLU A 1 94 ? -10.534 3.949 -5.082 1.00 98.19 94 GLU A CA 1
ATOM 791 C C . GLU A 1 94 ? -9.769 3.453 -3.844 1.00 98.19 94 GLU A C 1
ATOM 793 O O . GLU A 1 94 ? -9.637 2.245 -3.638 1.00 98.19 94 GLU A O 1
ATOM 798 N N . GLY A 1 95 ? -9.301 4.374 -2.994 1.00 98.12 95 GLY A N 1
ATOM 799 C CA . GLY A 1 95 ? -8.599 4.027 -1.757 1.00 98.12 95 GLY A CA 1
ATOM 800 C C . GLY A 1 95 ? -9.515 3.375 -0.718 1.00 98.12 95 GLY A C 1
ATOM 801 O O . GLY A 1 95 ? -9.145 2.380 -0.097 1.00 98.12 95 GLY A O 1
ATOM 802 N N . LEU A 1 96 ? -10.732 3.897 -0.546 1.00 98.62 96 LEU A N 1
ATOM 803 C CA . LEU A 1 96 ? -11.713 3.345 0.391 1.00 98.62 96 LEU A CA 1
ATOM 804 C C . LEU A 1 96 ? -12.199 1.962 -0.046 1.00 98.62 96 LEU A C 1
ATOM 806 O O . LEU A 1 96 ? -12.292 1.067 0.791 1.00 98.62 96 LEU A O 1
ATOM 810 N N . ALA A 1 97 ? -12.408 1.753 -1.350 1.00 98.38 97 ALA A N 1
ATOM 811 C CA . ALA A 1 97 ? -12.852 0.470 -1.891 1.00 98.38 97 ALA A CA 1
ATOM 812 C C . ALA A 1 97 ? -11.913 -0.695 -1.537 1.00 98.38 97 ALA A C 1
ATOM 814 O O . ALA A 1 97 ? -12.377 -1.823 -1.361 1.00 98.38 97 ALA A O 1
ATOM 815 N N . VAL A 1 98 ? -10.605 -0.436 -1.420 1.00 97.69 98 VAL A N 1
ATOM 816 C CA . VAL A 1 98 ? -9.646 -1.456 -0.978 1.00 97.69 98 VAL A CA 1
ATOM 817 C C . VAL A 1 98 ? -9.497 -1.500 0.539 1.00 97.69 98 VAL A C 1
ATOM 819 O O . VAL A 1 98 ? -9.299 -2.575 1.078 1.00 97.69 98 VAL A O 1
ATOM 822 N N . LEU A 1 99 ? -9.599 -0.378 1.255 1.00 97.31 99 LEU A N 1
ATOM 823 C CA . LEU A 1 99 ? -9.345 -0.347 2.698 1.00 97.31 99 LEU A CA 1
ATOM 824 C C . LEU A 1 99 ? -10.498 -0.888 3.533 1.00 97.31 99 LEU A C 1
ATOM 826 O O . LEU A 1 99 ? -10.255 -1.614 4.495 1.00 97.31 99 LEU A O 1
ATOM 830 N N . GLU A 1 100 ? -11.736 -0.514 3.210 1.00 97.75 100 GLU A N 1
ATOM 831 C CA . GLU A 1 100 ? -12.898 -0.822 4.049 1.00 97.75 100 GLU A CA 1
ATOM 832 C C . GLU A 1 100 ? -13.064 -2.326 4.311 1.00 97.75 100 GLU A C 1
ATOM 834 O O . GLU A 1 100 ? -13.249 -2.692 5.477 1.00 97.75 100 GLU A O 1
ATOM 839 N N . PRO A 1 101 ? -12.923 -3.222 3.308 1.00 96.75 101 PRO A N 1
ATOM 840 C CA . PRO A 1 101 ? -13.001 -4.658 3.556 1.00 96.75 101 PRO A CA 1
ATOM 841 C C . PRO A 1 101 ? -11.911 -5.168 4.507 1.00 96.75 101 PRO A C 1
ATOM 843 O O . PRO A 1 101 ? -12.207 -5.986 5.380 1.00 96.75 101 PRO A O 1
ATOM 846 N N . LEU A 1 102 ? -10.670 -4.681 4.374 1.00 95.94 102 LEU A N 1
ATOM 847 C CA . LEU A 1 102 ? -9.550 -5.130 5.209 1.00 95.94 102 LEU A CA 1
ATOM 848 C C . LEU A 1 102 ? -9.653 -4.589 6.634 1.00 95.94 102 LEU A C 1
ATOM 850 O O . LEU A 1 102 ? -9.353 -5.310 7.582 1.00 95.94 102 LEU A O 1
ATOM 854 N N . VAL A 1 103 ? -10.119 -3.351 6.806 1.00 97.38 103 VAL A N 1
ATOM 855 C CA . VAL A 1 103 ? -10.355 -2.787 8.139 1.00 97.38 103 VAL A CA 1
ATOM 856 C C . VAL A 1 103 ? -11.459 -3.559 8.857 1.00 97.38 103 VAL A C 1
ATOM 858 O O . VAL A 1 103 ? -11.249 -3.984 9.988 1.00 97.38 103 VAL A O 1
ATOM 861 N N . ALA A 1 104 ? -12.586 -3.832 8.192 1.00 97.38 104 ALA A N 1
ATOM 862 C CA . ALA A 1 104 ? -13.667 -4.627 8.777 1.00 97.38 104 ALA A CA 1
ATOM 863 C C . ALA A 1 104 ? -13.215 -6.057 9.131 1.00 97.38 104 ALA A C 1
ATOM 865 O O . ALA A 1 104 ? -13.642 -6.628 10.137 1.00 97.38 104 ALA A O 1
ATOM 866 N N . GLU A 1 105 ? -12.343 -6.655 8.315 1.00 95.88 105 GLU A N 1
ATOM 867 C CA . GLU A 1 105 ? -11.745 -7.952 8.619 1.00 95.88 105 GLU A CA 1
ATOM 868 C C . GLU A 1 105 ? -10.848 -7.905 9.863 1.00 95.88 105 GLU A C 1
ATOM 870 O O . GLU A 1 105 ? -10.982 -8.764 10.738 1.00 95.88 105 GLU A O 1
ATOM 875 N N . LEU A 1 106 ? -9.969 -6.907 9.962 1.00 96.25 106 LEU A N 1
ATOM 876 C CA . LEU A 1 106 ? -9.070 -6.728 11.100 1.00 96.25 106 LEU A CA 1
ATOM 877 C C . LEU A 1 106 ? -9.821 -6.396 12.396 1.00 96.25 106 LEU A C 1
ATOM 879 O O . LEU A 1 106 ? -9.474 -6.933 13.444 1.00 96.25 106 LEU A O 1
ATOM 883 N N . GLU A 1 107 ? -10.859 -5.557 12.336 1.00 97.56 107 GLU A N 1
ATOM 884 C CA . GLU A 1 107 ? -11.718 -5.232 13.484 1.00 97.56 107 GLU A CA 1
ATOM 885 C C . GLU A 1 107 ? -12.400 -6.494 14.030 1.00 97.56 107 GLU A C 1
ATOM 887 O O . GLU A 1 107 ? -12.378 -6.743 15.237 1.00 97.56 107 GLU A O 1
ATOM 892 N N . ARG A 1 108 ? -12.930 -7.343 13.140 1.00 96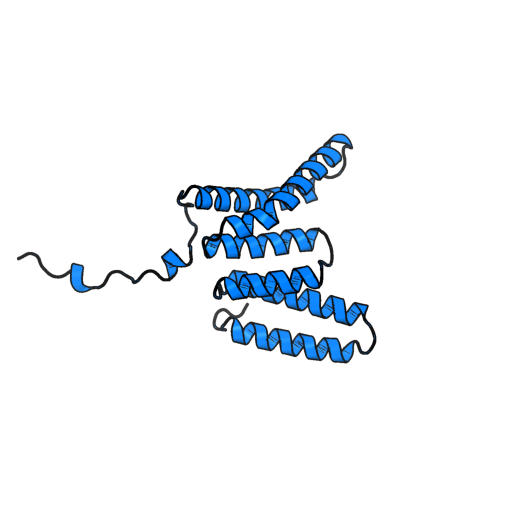.88 108 ARG A N 1
ATOM 893 C CA . ARG A 1 108 ? -13.521 -8.633 13.520 1.00 96.88 108 ARG A CA 1
ATOM 894 C C . ARG A 1 108 ? -12.483 -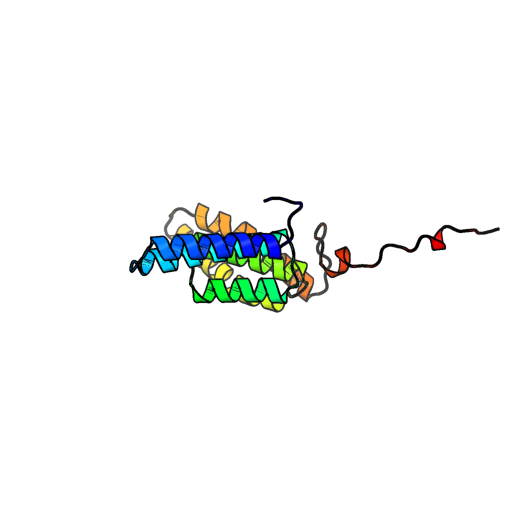9.588 14.115 1.00 96.88 108 ARG A C 1
ATOM 896 O O . ARG A 1 108 ? -12.761 -10.234 15.122 1.00 96.88 108 ARG A O 1
ATOM 903 N N . GLY A 1 109 ? -11.297 -9.680 13.512 1.00 95.94 109 GLY A N 1
ATOM 904 C CA . GLY A 1 109 ? -10.211 -10.521 14.025 1.00 95.94 109 GLY A CA 1
ATOM 905 C C . GLY A 1 109 ? -9.725 -10.077 15.408 1.00 95.94 109 GLY A C 1
ATOM 906 O O . GLY A 1 109 ? -9.487 -10.914 16.278 1.00 95.94 109 GLY A O 1
ATOM 907 N N . LEU A 1 110 ? -9.666 -8.765 15.649 1.00 96.81 110 LEU A N 1
ATOM 908 C CA . LEU A 1 110 ? -9.353 -8.195 16.957 1.00 96.81 110 LEU A CA 1
ATOM 909 C C . LEU A 1 110 ? -10.421 -8.537 18.002 1.00 96.81 110 LEU A C 1
ATOM 911 O O . LEU A 1 110 ? -10.085 -8.899 19.130 1.00 96.81 110 LEU A O 1
ATOM 915 N N . GLU A 1 111 ? -11.703 -8.429 17.650 1.00 97.50 111 GLU A N 1
ATOM 916 C CA . GLU A 1 111 ? -12.803 -8.801 18.544 1.00 97.50 111 GLU A CA 1
ATOM 917 C C . GLU A 1 111 ? -12.733 -10.286 18.936 1.00 97.50 111 GLU A C 1
ATOM 919 O O . GLU A 1 111 ? -12.829 -10.622 20.119 1.00 97.50 111 GLU A O 1
ATOM 924 N N . GLU A 1 112 ? -12.480 -11.173 17.972 1.00 96.88 112 GLU A N 1
ATOM 925 C CA . GLU A 1 112 ? -12.319 -12.610 18.215 1.00 96.88 112 GLU A CA 1
ATOM 926 C C . GLU A 1 112 ? -11.088 -12.924 19.083 1.00 96.88 112 GLU A C 1
ATOM 928 O O . GLU A 1 112 ? -11.169 -13.710 20.037 1.00 96.88 112 GLU A O 1
ATOM 933 N N . ALA A 1 113 ? -9.952 -12.277 18.813 1.00 96.06 113 ALA A N 1
ATOM 934 C CA . ALA A 1 113 ? -8.744 -12.437 19.616 1.00 96.06 113 ALA A CA 1
ATOM 935 C C . ALA A 1 113 ? -8.978 -11.995 21.068 1.00 96.06 113 ALA A C 1
ATOM 937 O O . ALA A 1 113 ? -8.654 -12.733 22.000 1.00 96.06 113 ALA A O 1
ATOM 938 N N . ARG A 1 114 ? -9.651 -10.855 21.275 1.00 96.44 114 ARG A N 1
ATOM 939 C CA . ARG A 1 114 ? -10.047 -10.376 22.609 1.00 96.44 114 ARG A CA 1
ATOM 940 C C . ARG A 1 114 ? -10.987 -11.352 23.314 1.00 96.44 114 ARG A C 1
ATOM 942 O O . ARG A 1 114 ? -10.790 -11.636 24.495 1.00 96.44 114 ARG A O 1
ATOM 949 N N . ALA A 1 115 ? -11.976 -11.898 22.607 1.00 97.06 115 ALA A N 1
ATOM 950 C CA . ALA A 1 115 ? -12.925 -12.859 23.171 1.00 97.06 115 ALA A CA 1
ATOM 951 C C . ALA A 1 115 ? -12.251 -14.171 23.606 1.00 97.06 115 ALA A C 1
ATOM 953 O O . ALA A 1 115 ? -12.640 -14.770 24.610 1.00 97.06 115 ALA A O 1
ATOM 954 N N . THR A 1 116 ? -11.223 -14.602 22.874 1.00 96.31 116 THR A N 1
ATOM 955 C CA . THR A 1 116 ? -10.461 -15.826 23.161 1.00 96.31 116 THR A CA 1
ATOM 956 C C . THR A 1 116 ? -9.243 -15.606 24.063 1.00 96.31 116 THR A C 1
ATOM 958 O O . THR A 1 116 ? -8.559 -16.575 24.383 1.00 96.31 116 THR A O 1
ATOM 961 N N . GLN A 1 117 ? -8.992 -14.368 24.514 1.00 93.38 117 GLN A N 1
ATOM 962 C CA . GLN A 1 117 ? -7.789 -13.973 25.267 1.00 93.38 117 GLN A CA 1
ATOM 963 C C . GLN A 1 117 ? -6.483 -14.328 24.529 1.00 93.38 117 GLN A C 1
ATOM 965 O O . GLN A 1 117 ? -5.473 -14.662 25.149 1.00 93.38 117 GLN A O 1
ATOM 970 N N . SER A 1 118 ? -6.528 -14.278 23.198 1.00 94.94 118 SER A N 1
ATOM 971 C CA . SER A 1 118 ? -5.375 -14.463 22.319 1.00 94.94 118 SER A CA 1
ATOM 972 C C . SER A 1 118 ? -4.610 -13.150 22.137 1.00 94.94 118 SER A C 1
ATOM 974 O O . SER A 1 118 ? -5.086 -12.082 22.521 1.00 94.94 118 SER A O 1
ATOM 976 N N . ASP A 1 119 ? -3.429 -13.235 21.526 1.00 93.38 119 ASP A N 1
ATOM 977 C CA . ASP A 1 119 ? -2.622 -12.071 21.157 1.00 93.38 119 ASP A CA 1
ATOM 978 C C . ASP A 1 119 ? -3.378 -11.130 20.197 1.00 93.38 119 ASP A C 1
ATOM 980 O O . ASP A 1 119 ? -3.987 -11.573 19.216 1.00 93.38 119 ASP A O 1
ATOM 984 N N . THR A 1 120 ? -3.342 -9.832 20.497 1.00 96.00 120 THR A N 1
ATOM 985 C CA . THR A 1 120 ? -4.020 -8.764 19.752 1.00 96.00 120 THR A CA 1
ATOM 986 C C . THR A 1 120 ? -3.058 -7.845 19.007 1.00 96.00 120 THR A C 1
ATOM 988 O O . THR A 1 120 ? -3.518 -7.083 18.152 1.00 96.00 120 THR A O 1
ATOM 991 N N . ASP A 1 121 ? -1.751 -7.932 19.275 1.00 94.56 121 ASP A N 1
ATOM 992 C CA . ASP A 1 121 ? -0.744 -6.968 18.814 1.00 94.56 121 ASP A CA 1
ATOM 993 C C . ASP A 1 121 ? -0.743 -6.834 17.286 1.00 94.56 121 ASP A C 1
ATOM 995 O O . ASP A 1 121 ? -0.694 -5.729 16.744 1.00 94.56 121 ASP A O 1
ATOM 999 N N . PHE A 1 122 ? -0.876 -7.961 16.580 1.00 92.06 122 PHE A N 1
ATOM 1000 C CA . PHE A 1 122 ? -0.950 -7.994 15.119 1.00 92.06 122 PHE A CA 1
ATOM 1001 C C . PHE A 1 122 ? -2.103 -7.140 14.568 1.00 92.06 122 PHE A C 1
ATOM 1003 O O . PHE A 1 122 ? -1.915 -6.354 13.638 1.00 92.06 122 PHE A O 1
ATOM 1010 N N . TYR A 1 123 ? -3.302 -7.277 15.138 1.00 94.31 123 TYR A N 1
ATOM 1011 C CA . TYR A 1 123 ? -4.475 -6.548 14.661 1.00 94.31 123 TYR A CA 1
ATOM 1012 C C . TYR A 1 123 ? -4.382 -5.065 15.000 1.00 94.31 123 TYR A C 1
ATOM 1014 O O . TYR A 1 123 ? -4.675 -4.227 14.151 1.00 94.31 123 TYR A O 1
ATOM 1022 N N . GLU A 1 124 ? -3.959 -4.739 16.222 1.00 94.31 124 GLU A N 1
ATOM 1023 C CA . GLU A 1 124 ? -3.850 -3.356 16.692 1.00 94.31 124 GLU A CA 1
ATOM 1024 C C . GLU A 1 124 ? -2.811 -2.574 15.878 1.00 94.31 124 GLU A C 1
ATOM 1026 O O . GLU A 1 124 ? -3.104 -1.465 15.425 1.00 94.31 124 GLU A O 1
ATOM 1031 N N . TYR A 1 125 ? -1.661 -3.193 15.588 1.00 93.56 125 TYR A N 1
ATOM 1032 C CA . TYR A 1 125 ? -0.610 -2.614 14.751 1.00 93.56 125 TYR A CA 1
ATOM 1033 C C . TYR A 1 125 ? -1.112 -2.223 13.352 1.00 93.56 125 TYR A C 1
ATOM 1035 O O . TYR A 1 125 ? -0.902 -1.095 12.895 1.00 93.56 125 TYR A O 1
ATOM 1043 N N . HIS A 1 126 ? -1.797 -3.136 12.655 1.00 93.50 126 HIS A N 1
ATOM 1044 C CA . HIS A 1 126 ? -2.287 -2.854 11.305 1.00 93.50 126 HIS A CA 1
ATOM 1045 C C . HIS A 1 126 ? -3.502 -1.918 11.300 1.00 93.50 126 HIS A C 1
ATOM 1047 O O . HIS A 1 126 ? -3.589 -1.045 10.430 1.00 93.50 126 HIS A O 1
ATOM 1053 N N . LEU A 1 127 ? -4.418 -2.055 12.266 1.00 96.56 127 LEU A N 1
ATOM 1054 C CA . LEU A 1 127 ? -5.607 -1.206 12.360 1.00 96.56 127 LEU A CA 1
ATOM 1055 C C . LEU A 1 127 ? -5.251 0.260 12.542 1.00 96.56 127 LEU A C 1
ATOM 1057 O O . LEU A 1 127 ? -5.849 1.091 11.867 1.00 96.56 127 LEU A O 1
ATOM 1061 N N . GLU A 1 128 ? -4.273 0.587 13.390 1.00 95.50 128 GLU A N 1
ATOM 1062 C CA . GLU A 1 128 ? -3.881 1.980 13.627 1.00 95.50 128 GLU A CA 1
ATOM 1063 C C . GLU A 1 128 ? -3.547 2.702 12.311 1.00 95.50 128 GLU A C 1
ATOM 1065 O O . GLU A 1 128 ? -4.077 3.777 12.014 1.00 95.50 128 GLU A O 1
ATOM 1070 N N . SER A 1 129 ? -2.709 2.079 11.480 1.00 94.25 129 SER A N 1
ATOM 1071 C CA . SER A 1 129 ? -2.260 2.678 10.221 1.00 94.25 129 SER A CA 1
ATOM 1072 C C . SER A 1 129 ? -3.359 2.715 9.157 1.00 94.25 129 SER A C 1
ATOM 1074 O O . SER A 1 129 ? -3.474 3.711 8.437 1.00 94.25 129 SER A O 1
ATOM 1076 N N . LEU A 1 130 ? -4.167 1.653 9.050 1.00 96.75 130 LEU A N 1
ATOM 1077 C CA . LEU A 1 130 ? -5.226 1.536 8.040 1.00 96.75 130 LEU A CA 1
ATOM 1078 C C . LEU A 1 130 ? -6.444 2.415 8.359 1.00 96.75 130 LEU A C 1
ATOM 1080 O O . LEU A 1 130 ? -6.986 3.059 7.462 1.00 96.75 130 LEU A O 1
ATOM 1084 N N . VAL A 1 131 ? -6.840 2.510 9.631 1.00 97.44 131 VAL A N 1
ATOM 1085 C CA . VAL A 1 131 ? -7.908 3.418 10.080 1.00 97.44 131 VAL A CA 1
ATOM 1086 C C . VAL A 1 131 ? -7.503 4.866 9.850 1.00 97.44 131 VAL A C 1
ATOM 1088 O O . VAL A 1 131 ? -8.288 5.637 9.309 1.00 97.44 131 VAL A O 1
ATOM 1091 N N . LYS A 1 132 ? -6.255 5.229 10.165 1.00 96.75 132 LYS A N 1
ATOM 1092 C CA . LYS A 1 132 ? -5.764 6.588 9.932 1.00 96.75 132 LYS A CA 1
ATOM 1093 C C . LYS A 1 132 ? -5.887 7.006 8.465 1.00 96.75 132 LYS A C 1
ATOM 1095 O O . LYS A 1 132 ? -6.411 8.078 8.183 1.00 96.75 132 LYS A O 1
ATOM 1100 N N . ILE A 1 133 ? -5.426 6.174 7.527 1.00 97.44 133 ILE A N 1
ATOM 1101 C CA . ILE A 1 133 ? -5.527 6.497 6.095 1.00 97.44 133 ILE A CA 1
ATOM 1102 C C . ILE A 1 133 ? -6.987 6.466 5.606 1.00 97.44 133 ILE A C 1
ATOM 1104 O O . ILE A 1 133 ? -7.371 7.317 4.809 1.00 97.44 133 ILE A O 1
ATOM 1108 N N . ARG A 1 134 ? -7.833 5.563 6.127 1.00 98.12 134 ARG A N 1
ATOM 1109 C CA . ARG A 1 134 ? -9.280 5.547 5.845 1.00 98.12 134 ARG A CA 1
ATOM 1110 C C . ARG A 1 134 ? -9.933 6.866 6.251 1.00 98.12 134 ARG A C 1
ATOM 1112 O O . ARG A 1 134 ? -10.664 7.453 5.460 1.00 98.12 134 ARG A O 1
ATOM 1119 N N . ASP A 1 135 ? -9.653 7.347 7.456 1.00 97.88 135 ASP A N 1
ATOM 1120 C CA . ASP A 1 135 ? -10.242 8.578 7.980 1.00 97.88 135 ASP A CA 1
ATOM 1121 C C . ASP A 1 135 ? -9.766 9.809 7.186 1.00 97.88 135 ASP A C 1
ATOM 1123 O O . ASP A 1 135 ? -10.561 10.709 6.905 1.00 97.88 135 ASP A O 1
ATOM 1127 N N . GLU A 1 136 ? -8.502 9.815 6.745 1.00 97.56 136 GLU A N 1
ATOM 1128 C CA . GLU A 1 136 ? -7.957 10.813 5.815 1.00 97.56 136 GLU A CA 1
ATOM 1129 C C . GLU A 1 136 ? -8.709 10.805 4.466 1.00 97.56 136 GLU A C 1
ATOM 1131 O O . GLU A 1 136 ? -9.149 11.858 3.999 1.00 97.56 136 GLU A O 1
ATOM 1136 N N . LEU A 1 137 ? -8.931 9.635 3.858 1.00 98.00 137 LEU A N 1
ATOM 1137 C CA . LEU A 1 137 ? -9.679 9.514 2.596 1.00 98.00 137 LEU A CA 1
ATOM 1138 C C . LEU A 1 137 ? -11.155 9.908 2.755 1.00 98.00 137 LEU A C 1
ATOM 1140 O O . LEU A 1 137 ? -11.712 10.575 1.884 1.00 98.00 137 LEU A O 1
ATOM 1144 N N . LEU A 1 138 ? -11.791 9.550 3.874 1.00 98.00 138 LEU A N 1
ATOM 1145 C CA . LEU A 1 138 ? -13.160 9.968 4.187 1.00 98.00 138 LEU A CA 1
ATOM 1146 C C . LEU A 1 138 ? -13.258 11.493 4.342 1.00 98.00 138 LEU A C 1
ATOM 1148 O O . LEU A 1 138 ? -14.228 12.094 3.880 1.00 98.00 138 LEU A O 1
ATOM 1152 N N . ALA A 1 139 ? -12.268 12.134 4.971 1.00 96.88 139 ALA A N 1
ATOM 1153 C CA . ALA A 1 139 ? -12.191 13.593 5.051 1.00 96.88 139 ALA A CA 1
ATOM 1154 C C . ALA A 1 139 ? -12.065 14.219 3.653 1.00 96.88 139 ALA A C 1
ATOM 1156 O O . ALA A 1 139 ? -12.839 15.114 3.310 1.00 96.88 139 ALA A O 1
ATOM 1157 N N . GLN A 1 140 ? -11.186 13.682 2.801 1.00 96.00 140 GLN A N 1
ATOM 1158 C CA . GLN A 1 140 ? -11.073 14.112 1.402 1.00 96.00 140 GLN A CA 1
ATOM 1159 C C . GLN A 1 140 ? -12.381 13.953 0.626 1.00 96.00 140 GLN A C 1
ATOM 1161 O O . GLN A 1 140 ? -12.766 14.866 -0.101 1.00 96.00 140 GLN A O 1
ATOM 1166 N N . GLN A 1 141 ? -13.098 12.842 0.809 1.00 96.06 141 GLN A N 1
ATOM 1167 C CA . GLN A 1 141 ? -14.394 12.607 0.169 1.00 96.06 141 GLN A CA 1
ATOM 1168 C C . GLN A 1 141 ? -15.445 13.652 0.580 1.00 96.06 141 GLN A C 1
ATOM 1170 O O . GLN A 1 141 ? -16.290 14.034 -0.227 1.00 96.06 141 GLN A O 1
ATOM 1175 N N . ARG A 1 142 ? -15.372 14.163 1.817 1.00 96.44 142 ARG A N 1
ATOM 1176 C CA . ARG A 1 142 ? -16.211 15.270 2.310 1.00 96.44 142 ARG A CA 1
ATOM 1177 C C . ARG A 1 142 ? -15.721 16.658 1.875 1.00 96.44 142 ARG A C 1
ATOM 1179 O O . ARG A 1 142 ? -16.381 17.651 2.171 1.00 96.44 142 ARG A O 1
ATOM 1186 N N . GLY A 1 143 ? -14.586 16.743 1.180 1.00 92.62 143 GLY A N 1
ATOM 1187 C CA . GLY A 1 143 ? -13.944 18.004 0.807 1.00 92.62 143 GLY A CA 1
ATOM 1188 C C . GLY A 1 143 ? -13.240 18.706 1.973 1.00 92.62 143 GLY A C 1
ATOM 1189 O O . GLY A 1 143 ? -12.975 19.905 1.897 1.00 92.62 143 GLY A O 1
ATOM 1190 N N . GLU A 1 144 ? -12.950 17.987 3.058 1.00 92.12 144 GLU A N 1
ATOM 1191 C CA . GLU A 1 144 ? -12.244 18.520 4.220 1.00 92.12 144 GLU A CA 1
ATOM 1192 C C . GLU A 1 144 ? -10.724 18.514 3.979 1.00 92.12 144 GLU A C 1
ATOM 1194 O O . GLU A 1 144 ? -10.178 17.536 3.456 1.00 92.12 144 GLU A O 1
ATOM 1199 N N . PRO A 1 145 ? -10.000 19.580 4.366 1.00 84.12 145 PRO A N 1
ATOM 1200 C CA . PRO A 1 145 ? -8.546 19.586 4.290 1.00 84.12 145 PRO A CA 1
ATOM 1201 C C . PRO A 1 145 ? -7.955 18.621 5.324 1.00 84.12 145 PRO A C 1
ATOM 1203 O O . PRO A 1 145 ? -8.387 18.601 6.476 1.00 84.12 145 PRO A O 1
ATOM 1206 N N . ILE A 1 146 ? -6.913 17.877 4.943 1.00 90.19 146 ILE A N 1
ATOM 1207 C CA . ILE A 1 146 ? -6.150 17.039 5.877 1.00 90.19 146 ILE A CA 1
ATOM 1208 C C . ILE A 1 146 ? -4.918 17.826 6.358 1.00 90.19 146 ILE A C 1
ATOM 1210 O O . ILE A 1 146 ? -4.008 18.079 5.561 1.00 90.19 146 ILE A O 1
ATOM 1214 N N . PRO A 1 147 ? -4.831 18.209 7.645 1.00 86.12 147 PRO A N 1
ATOM 1215 C CA . PRO A 1 147 ? -3.693 18.967 8.155 1.00 86.12 147 PRO A CA 1
ATOM 1216 C C . PRO A 1 147 ? -2.361 18.229 7.974 1.00 86.12 147 PRO A C 1
ATOM 1218 O O . PRO A 1 147 ? -2.236 17.048 8.294 1.00 86.12 147 PRO A O 1
ATOM 1221 N N . GLY A 1 148 ? -1.342 18.946 7.490 1.00 87.38 148 GLY A N 1
ATOM 1222 C CA . GLY A 1 148 ? 0.024 18.424 7.368 1.00 87.38 148 GLY A CA 1
ATOM 1223 C C . GLY A 1 148 ? 0.228 17.381 6.265 1.00 87.38 148 GLY A C 1
ATOM 1224 O O . GLY A 1 148 ? 1.298 16.775 6.210 1.00 87.38 148 GLY A O 1
ATOM 1225 N N . LYS A 1 149 ? -0.760 17.157 5.391 1.00 90.56 149 LYS A N 1
ATOM 1226 C CA . LYS A 1 149 ? -0.631 16.262 4.237 1.00 90.56 149 LYS A CA 1
ATOM 1227 C C . LYS A 1 149 ? -0.602 17.055 2.938 1.00 90.56 149 LYS A C 1
ATOM 1229 O O . LYS A 1 149 ? -1.459 17.903 2.715 1.00 90.56 149 LYS A O 1
ATOM 1234 N N . SER A 1 150 ? 0.369 16.739 2.081 1.00 90.88 150 SER A N 1
ATOM 1235 C CA . SER A 1 150 ? 0.384 17.247 0.708 1.00 90.88 150 SER A CA 1
ATOM 1236 C C . SER A 1 150 ? -0.474 16.383 -0.218 1.00 90.88 150 SER A C 1
ATOM 1238 O O . SER A 1 150 ? -0.709 15.194 0.050 1.00 90.88 150 SER A O 1
ATOM 1240 N N . THR A 1 151 ? -0.923 16.991 -1.308 1.00 93.69 151 THR A N 1
ATOM 1241 C CA . THR A 1 151 ? -1.617 16.352 -2.428 1.00 93.69 151 THR A CA 1
ATOM 1242 C C . THR A 1 151 ? -0.939 16.762 -3.728 1.00 93.69 151 THR A C 1
ATOM 1244 O O . THR A 1 151 ? -0.285 17.805 -3.783 1.00 93.69 151 THR A O 1
ATOM 1247 N N . ARG A 1 152 ? -1.129 15.981 -4.797 1.00 93.81 152 ARG A N 1
ATOM 1248 C CA . ARG A 1 152 ? -0.588 16.313 -6.122 1.00 93.81 152 ARG A CA 1
ATOM 1249 C C . ARG A 1 152 ? -0.963 17.728 -6.549 1.00 93.81 152 ARG A C 1
ATOM 1251 O O . ARG A 1 152 ? -0.115 18.485 -7.000 1.00 93.81 152 ARG A O 1
ATOM 1258 N N . ARG A 1 153 ? -2.228 18.105 -6.349 1.00 92.25 153 ARG A N 1
ATOM 1259 C CA . ARG A 1 153 ? -2.743 19.440 -6.674 1.00 92.25 153 ARG A CA 1
ATOM 1260 C C . ARG A 1 153 ? -1.971 20.558 -5.970 1.00 92.25 153 ARG A C 1
ATOM 1262 O O . ARG A 1 153 ? -1.785 21.615 -6.560 1.00 92.25 153 ARG A O 1
ATOM 1269 N N . LEU A 1 154 ? -1.567 20.346 -4.715 1.00 90.69 154 LEU A N 1
ATOM 1270 C CA . LEU A 1 154 ? -0.785 21.319 -3.951 1.00 90.69 154 LEU A CA 1
ATOM 1271 C C . LEU A 1 154 ? 0.669 21.376 -4.430 1.00 90.69 154 LEU A C 1
ATOM 1273 O O . LEU A 1 154 ? 1.207 22.471 -4.562 1.00 90.69 154 LEU A O 1
ATOM 1277 N N . ASP A 1 155 ? 1.277 20.225 -4.721 1.00 90.62 155 ASP A N 1
ATOM 1278 C CA . ASP A 1 155 ? 2.671 20.145 -5.177 1.00 90.62 155 ASP A CA 1
ATOM 1279 C C . ASP A 1 155 ? 2.856 20.668 -6.616 1.00 90.62 155 ASP A C 1
ATOM 1281 O O . ASP A 1 155 ? 3.907 21.215 -6.947 1.00 90.62 155 ASP A O 1
ATOM 1285 N N . GLU A 1 156 ? 1.839 20.530 -7.472 1.00 90.06 156 GLU A N 1
ATOM 1286 C CA . GLU A 1 156 ? 1.854 20.976 -8.875 1.00 90.06 156 GLU A CA 1
ATOM 1287 C C . GLU A 1 156 ? 1.260 22.382 -9.076 1.00 90.06 156 GLU A C 1
ATOM 1289 O O . GLU A 1 156 ? 1.256 22.905 -10.195 1.00 90.06 156 GLU A O 1
ATOM 1294 N N . ALA A 1 157 ? 0.756 23.022 -8.013 1.00 85.75 157 ALA A N 1
ATOM 1295 C CA . ALA A 1 157 ? 0.234 24.379 -8.098 1.00 85.75 157 ALA A CA 1
ATOM 1296 C C . ALA A 1 157 ? 1.344 25.350 -8.553 1.00 85.75 157 ALA A C 1
ATOM 1298 O O . ALA A 1 157 ? 2.433 25.351 -7.972 1.00 85.75 157 ALA A O 1
ATOM 1299 N N . PRO A 1 158 ? 1.093 26.215 -9.558 1.00 74.56 158 PRO A N 1
ATOM 1300 C CA . PRO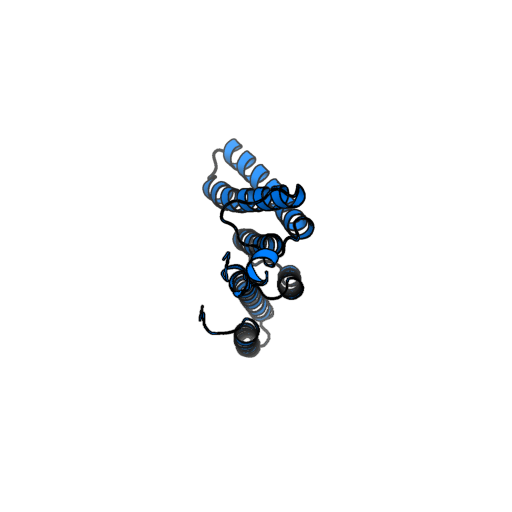 A 1 158 ? 2.048 27.247 -9.935 1.00 74.56 158 PRO A CA 1
ATOM 1301 C C . PRO A 1 158 ? 2.384 28.107 -8.714 1.00 74.56 158 PRO A C 1
ATOM 1303 O O . PRO A 1 158 ? 1.484 28.651 -8.070 1.00 74.56 158 PRO A O 1
ATOM 1306 N N . GLY A 1 159 ? 3.672 28.223 -8.384 1.00 69.88 159 GLY A N 1
ATOM 1307 C CA . GLY A 1 159 ? 4.119 29.122 -7.322 1.00 69.88 159 GLY A CA 1
ATOM 1308 C C . GLY A 1 159 ? 3.687 30.570 -7.601 1.00 69.88 159 GLY A C 1
ATOM 1309 O O . GLY A 1 159 ? 3.466 30.925 -8.764 1.00 69.88 159 GLY A O 1
ATOM 1310 N N . PRO A 1 160 ? 3.563 31.424 -6.568 1.00 58.41 160 PRO A N 1
ATOM 1311 C CA . PRO A 1 160 ? 3.199 32.821 -6.767 1.00 58.41 160 PRO A CA 1
ATOM 1312 C C . PRO A 1 160 ? 4.188 33.481 -7.735 1.00 58.41 160 PRO A C 1
ATOM 1314 O O . PRO A 1 160 ? 5.403 33.444 -7.527 1.00 58.41 160 PRO A O 1
ATOM 1317 N N . THR A 1 161 ? 3.671 34.067 -8.815 1.00 51.91 161 THR A N 1
ATOM 1318 C CA . THR A 1 161 ? 4.476 34.839 -9.763 1.00 51.91 161 THR A CA 1
ATOM 1319 C C . THR A 1 161 ? 5.092 36.044 -9.044 1.00 51.91 161 THR A C 1
ATOM 1321 O O . THR A 1 161 ? 4.380 36.730 -8.308 1.00 51.91 161 THR A O 1
ATOM 1324 N N . PRO A 1 162 ? 6.382 36.361 -9.260 1.00 60.41 162 PRO A N 1
ATOM 1325 C CA . PRO A 1 162 ? 7.079 37.444 -8.555 1.00 60.41 162 PRO A CA 1
ATOM 1326 C C . PRO A 1 162 ? 6.555 38.869 -8.842 1.00 60.41 162 PRO A C 1
ATOM 1328 O O . PRO A 1 162 ? 7.113 39.834 -8.325 1.00 60.41 162 PRO A O 1
ATOM 1331 N N . GLU A 1 163 ? 5.493 39.035 -9.636 1.00 56.50 163 GLU A N 1
ATOM 1332 C CA . GLU A 1 163 ? 4.957 40.346 -10.030 1.00 56.50 163 GLU A CA 1
ATOM 1333 C C . GLU A 1 163 ? 4.067 41.021 -8.968 1.00 56.50 163 GLU A C 1
ATOM 1335 O O . GLU A 1 163 ? 3.858 42.227 -9.048 1.00 56.50 163 GLU A O 1
ATOM 1340 N N . ASP A 1 164 ? 3.640 40.321 -7.911 1.00 55.34 164 ASP A N 1
ATOM 1341 C CA . ASP A 1 164 ? 2.779 40.904 -6.860 1.00 55.34 164 ASP A CA 1
ATOM 1342 C C . ASP A 1 164 ? 3.540 41.600 -5.709 1.00 55.34 164 ASP A C 1
ATOM 1344 O O . ASP A 1 164 ? 2.954 42.008 -4.708 1.00 55.34 164 ASP A O 1
ATOM 1348 N N . SER A 1 165 ? 4.861 41.771 -5.827 1.00 52.16 165 SER A N 1
ATOM 1349 C CA . SER A 1 165 ? 5.672 42.529 -4.849 1.00 52.16 165 SER A CA 1
ATOM 1350 C C . SER A 1 165 ? 6.117 43.914 -5.347 1.00 52.16 165 SER A C 1
ATOM 1352 O O . SER A 1 165 ? 6.897 44.595 -4.681 1.00 52.16 165 SER A O 1
ATOM 1354 N N . GLY A 1 166 ? 5.641 44.349 -6.517 1.00 51.59 166 GLY A N 1
ATOM 1355 C CA . GLY A 1 166 ? 6.109 45.558 -7.193 1.00 51.59 166 GLY A CA 1
ATOM 1356 C C . GLY A 1 166 ? 5.165 46.757 -7.104 1.00 51.59 166 GLY A C 1
ATOM 1357 O O . GLY A 1 166 ? 4.497 47.074 -8.078 1.00 51.59 166 GLY A O 1
ATOM 1358 N N . GLY A 1 167 ? 5.218 47.490 -5.989 1.00 48.41 167 GLY A N 1
ATOM 1359 C CA . GLY A 1 167 ? 5.039 48.950 -5.991 1.00 48.41 167 GLY A CA 1
ATOM 1360 C C . GLY A 1 167 ? 3.625 49.496 -5.766 1.00 48.41 167 GLY A C 1
ATOM 1361 O O . GLY A 1 167 ? 2.835 49.635 -6.694 1.00 48.41 167 GLY A O 1
ATOM 1362 N N . ALA A 1 168 ? 3.372 49.965 -4.543 1.00 44.38 168 ALA A N 1
ATOM 1363 C CA . ALA A 1 168 ? 2.502 51.121 -4.334 1.00 44.38 168 ALA A CA 1
ATOM 1364 C C . ALA A 1 168 ? 3.384 52.393 -4.286 1.00 44.38 168 ALA A C 1
ATOM 1366 O O . ALA A 1 168 ? 4.472 52.319 -3.706 1.00 44.38 168 ALA A O 1
ATOM 1367 N N . PRO A 1 169 ? 2.967 53.506 -4.923 1.00 59.22 169 PRO A N 1
ATOM 1368 C CA . PRO A 1 169 ? 3.720 54.763 -4.970 1.00 59.22 169 PRO A CA 1
ATOM 1369 C C . PRO A 1 169 ? 3.809 55.488 -3.620 1.00 59.22 169 PRO A C 1
ATOM 1371 O O . PRO A 1 169 ? 2.895 55.313 -2.781 1.00 59.22 169 PRO A O 1
#

Organism: NCBI:txid889282

Radius of gyration: 20.04 Å; chains: 1; bounding box: 34×79×41 Å

Secondary structure (DSSP, 8-state):
--SSS-HHHHHHHHHHHHHHHHHHHTT-HHHHHHHHHHHHHHHHHHHHHH---HHHHHHHHHHHHHH--SSHHHHHHHHHHHHHHHHHTT-HHHHHHHHHHHHHHHHHHHHHHHHHT---HHHHHHHHHHHHHHHHHHHHHTT---TT---HHHHSSPPPPGGGGS---